Protein AF-A0A0A9ZI53-F1 (afdb_monomer_lite)

Radius of gyration: 17.03 Å; chains: 1; bounding box: 36×42×46 Å

Foldseek 3Di:
DPVVVVVVVVVVVLVVVVVVVVPDPVVVVVLLLLLLLLLLLVLCVVCPPCSLVCCVVPVPVSLVSSVCSSCVVQLVLCVVVVHDSCVLVVDPVSVVSSVSNVVSNCQCRPPPPNCSNVVCVPPVNVVVSVSSNVSVVVVVVVVSVVVVVVVD

InterPro domains:
  IPR007866 TRIC channel [PF05197] (50-152)
  IPR007866 TRIC channel [PTHR12454] (24-152)

Organism: Lygus hesperus (NCBI:txid30085)

Sequence (152 aa):
MTDIGAFRGLLMVLQDVSLVLEDKIGIIFILDICSSLLSALIVYEDLGKEAKAFSRSHPFGCWLSVVVHFFGGGIVANFLLGEPILAFLADPIQIRNVYVLTAAWWFVFHAPFDLGYKLVHSFPVKLLLATTKEIYKSHKVHGGVSQVGKLY

Secondary structure (DSSP, 8-state):
--HHHHHHHHHHHHHHHHHHHTT-HHHHHHHHHHHHHHHHHHHHHHHGGGHHHHHHH-HHHHHHHHHHHHHHHHHHHHHHHTS-GGGGGTSHHHHHHHHHHHHHHHHHHH-GGGHHHHHHTSHHHHHHHHHHHHHHHHHHHHHHHHHHHHH-

pLDDT: mean 77.49, std 12.31, range [40.09, 92.31]

Structure (mmCIF, N/CA/C/O backbone):
data_AF-A0A0A9ZI53-F1
#
_entry.id   AF-A0A0A9ZI53-F1
#
loop_
_atom_site.group_PDB
_atom_site.id
_atom_site.type_symbol
_atom_site.label_atom_id
_atom_site.label_alt_id
_atom_site.label_comp_id
_atom_site.label_asym_id
_atom_site.label_entity_id
_atom_site.label_seq_id
_atom_site.pdbx_PDB_ins_code
_atom_site.Cartn_x
_atom_site.Cartn_y
_atom_site.Cartn_z
_atom_site.occupancy
_atom_site.B_iso_or_equiv
_atom_site.auth_seq_id
_atom_site.auth_comp_id
_atom_site.auth_asym_id
_atom_site.auth_atom_id
_atom_site.pdbx_PDB_model_num
ATOM 1 N N . MET A 1 1 ? -14.716 27.373 -19.849 1.00 40.09 1 MET A N 1
ATOM 2 C CA . MET A 1 1 ? -13.411 28.046 -20.070 1.00 40.09 1 MET A CA 1
ATOM 3 C C . MET A 1 1 ? -12.602 28.151 -18.761 1.00 40.09 1 MET A C 1
ATOM 5 O O . MET A 1 1 ? -12.007 29.182 -18.492 1.00 40.09 1 MET A O 1
ATOM 9 N N . THR A 1 2 ? -12.538 27.088 -17.947 1.00 47.34 2 THR A N 1
ATOM 10 C CA . THR A 1 2 ? -11.865 27.094 -16.623 1.00 47.34 2 THR A CA 1
ATOM 11 C C . THR A 1 2 ? -10.954 25.881 -16.379 1.00 47.34 2 THR A C 1
ATOM 13 O O . THR A 1 2 ? -10.386 25.764 -15.302 1.00 47.34 2 THR A O 1
ATOM 16 N N . ASP A 1 3 ? -10.743 25.015 -17.374 1.00 54.25 3 ASP A N 1
ATOM 17 C CA . ASP A 1 3 ? -9.953 23.781 -17.207 1.00 54.25 3 ASP A CA 1
ATOM 18 C C . ASP A 1 3 ? -8.445 23.950 -17.460 1.00 54.25 3 ASP A C 1
ATOM 20 O O . ASP A 1 3 ? -7.615 23.279 -16.853 1.00 54.25 3 ASP A O 1
ATOM 24 N N . ILE A 1 4 ? -8.050 24.905 -18.307 1.00 55.38 4 ILE A N 1
ATOM 25 C CA . ILE A 1 4 ? -6.640 25.081 -18.703 1.00 55.38 4 ILE A CA 1
ATOM 26 C C . ILE A 1 4 ? -5.783 25.633 -17.552 1.00 55.38 4 ILE A C 1
ATOM 28 O O . ILE A 1 4 ? -4.606 25.300 -17.445 1.00 55.38 4 ILE A O 1
ATOM 32 N N . GLY A 1 5 ? -6.360 26.448 -16.662 1.00 52.69 5 GLY A N 1
ATOM 33 C CA . GLY A 1 5 ? -5.647 27.013 -15.511 1.00 52.69 5 GLY A CA 1
ATOM 34 C C . GLY A 1 5 ? -5.338 25.975 -14.431 1.00 52.69 5 GLY A C 1
ATOM 35 O O . GLY A 1 5 ? -4.217 25.934 -13.928 1.00 52.69 5 GLY A O 1
ATOM 36 N N . ALA A 1 6 ? -6.301 25.097 -14.132 1.00 55.44 6 ALA A N 1
ATOM 37 C CA . ALA A 1 6 ? -6.114 23.992 -13.195 1.00 55.44 6 ALA A CA 1
ATOM 38 C C . ALA A 1 6 ? -5.099 22.979 -13.737 1.00 55.44 6 ALA A C 1
ATOM 40 O O . ALA A 1 6 ? -4.186 22.588 -13.016 1.00 55.44 6 ALA A O 1
ATOM 41 N N . PHE A 1 7 ? -5.188 22.640 -15.028 1.00 46.06 7 PHE A N 1
ATOM 42 C CA . PHE A 1 7 ? -4.248 21.735 -15.690 1.00 46.06 7 PHE A CA 1
ATOM 43 C C . PHE A 1 7 ? -2.818 22.294 -15.723 1.00 46.06 7 PHE A C 1
ATOM 45 O O . PHE A 1 7 ? -1.859 21.570 -15.471 1.00 46.06 7 PHE A O 1
ATOM 52 N N . ARG A 1 8 ? -2.658 23.604 -15.958 1.00 48.38 8 ARG A N 1
ATOM 53 C CA . ARG A 1 8 ? -1.346 24.266 -15.946 1.00 48.38 8 ARG A CA 1
ATOM 54 C C . ARG A 1 8 ? -0.764 24.390 -14.536 1.00 48.38 8 ARG A C 1
ATOM 56 O O . ARG A 1 8 ? 0.445 24.272 -14.388 1.00 48.38 8 ARG A O 1
ATOM 63 N N . GLY A 1 9 ? -1.605 24.581 -13.516 1.00 55.00 9 GLY A N 1
ATOM 64 C CA . GLY A 1 9 ? -1.200 24.507 -12.109 1.00 55.00 9 GLY A CA 1
ATOM 65 C C . GLY A 1 9 ? -0.762 23.098 -11.707 1.00 55.00 9 GLY A C 1
ATOM 66 O O . GLY A 1 9 ? 0.264 22.940 -11.055 1.00 55.00 9 GLY A O 1
ATOM 67 N N . LEU A 1 10 ? -1.475 22.071 -12.178 1.00 55.00 10 LEU A N 1
ATOM 68 C CA . LEU A 1 10 ? -1.116 20.666 -11.978 1.00 55.00 10 LEU A CA 1
ATOM 69 C C . LEU A 1 10 ? 0.203 20.316 -12.676 1.00 55.00 10 LEU A C 1
ATOM 71 O O . LEU A 1 10 ? 1.046 19.674 -12.070 1.00 55.00 10 LEU A O 1
ATOM 75 N N . LEU A 1 11 ? 0.425 20.796 -13.904 1.00 50.91 11 LEU A N 1
ATOM 76 C CA . LEU A 1 11 ? 1.697 20.637 -14.617 1.00 50.91 11 LEU A CA 1
ATOM 77 C C . LEU A 1 11 ? 2.856 21.367 -13.928 1.00 50.91 11 LEU A C 1
ATOM 79 O O . LEU A 1 11 ? 3.949 20.821 -13.877 1.00 50.91 11 LEU A O 1
ATOM 83 N N . MET A 1 12 ? 2.629 22.559 -13.366 1.00 53.78 12 MET A N 1
ATOM 84 C CA . MET A 1 12 ? 3.655 23.294 -12.613 1.00 53.78 12 MET A CA 1
ATOM 85 C C . MET A 1 12 ? 4.024 22.559 -11.318 1.00 53.78 12 MET A C 1
ATOM 87 O O . MET A 1 12 ? 5.202 22.351 -11.057 1.00 53.78 12 MET A O 1
ATOM 91 N N . VAL A 1 13 ? 3.027 22.053 -10.580 1.00 58.94 13 VAL A N 1
ATOM 92 C CA . VAL A 1 13 ? 3.247 21.194 -9.404 1.00 58.94 13 VAL A CA 1
ATOM 93 C C . VAL A 1 13 ? 3.955 19.900 -9.796 1.00 58.94 13 VAL A C 1
ATOM 95 O O . VAL A 1 13 ? 4.866 19.485 -9.096 1.00 58.94 13 VAL A O 1
ATOM 98 N N . LEU A 1 14 ? 3.589 19.268 -10.912 1.00 54.94 14 LEU A N 1
ATOM 99 C CA . LEU A 1 14 ? 4.252 18.055 -11.399 1.00 54.94 14 LEU A CA 1
ATOM 100 C C . LEU A 1 14 ? 5.704 18.319 -11.829 1.00 54.94 14 LEU A C 1
ATOM 102 O O . LEU A 1 14 ? 6.557 17.467 -11.598 1.00 54.94 14 LEU A O 1
ATOM 106 N N . GLN A 1 15 ? 6.000 19.492 -12.395 1.00 53.41 15 GLN A N 1
ATOM 107 C CA . GLN A 1 15 ? 7.351 19.891 -12.794 1.00 53.41 15 GLN A CA 1
ATOM 108 C C . GLN A 1 15 ? 8.228 20.255 -11.583 1.00 53.41 15 GLN A C 1
ATOM 110 O O . GLN A 1 15 ? 9.374 19.812 -11.512 1.00 53.41 15 GLN A O 1
ATOM 115 N N . ASP A 1 16 ? 7.676 20.966 -10.596 1.00 56.72 16 ASP A N 1
ATOM 116 C CA . ASP A 1 16 ? 8.344 21.258 -9.320 1.00 56.72 16 ASP A CA 1
ATOM 117 C C . ASP A 1 16 ? 8.562 19.979 -8.499 1.00 56.72 16 ASP A C 1
ATOM 119 O O . ASP A 1 16 ? 9.622 19.780 -7.913 1.00 56.72 16 ASP A O 1
ATOM 123 N N . VAL A 1 17 ? 7.596 19.056 -8.511 1.00 59.53 17 VAL A N 1
ATOM 124 C CA . VAL A 1 17 ? 7.718 17.730 -7.891 1.00 59.53 17 VAL A CA 1
ATOM 125 C C . VAL A 1 17 ? 8.765 16.876 -8.603 1.00 59.53 17 VAL A C 1
ATOM 127 O O . VAL A 1 17 ? 9.492 16.156 -7.926 1.00 59.53 17 VAL A O 1
ATOM 130 N N . SER A 1 18 ? 8.894 16.969 -9.931 1.00 53.47 18 SER A N 1
ATOM 131 C CA . SER A 1 18 ? 9.919 16.243 -10.690 1.00 53.47 18 SER A CA 1
ATOM 132 C C . SER A 1 18 ? 11.335 16.756 -10.394 1.00 53.47 18 SER A C 1
ATOM 134 O O . SER A 1 18 ? 12.234 15.937 -10.232 1.00 53.47 18 SER A O 1
ATOM 136 N N . LEU A 1 19 ? 11.522 18.074 -10.237 1.00 52.12 19 LEU A N 1
ATOM 137 C CA . LEU A 1 19 ? 12.797 18.681 -9.812 1.00 52.12 19 LEU A CA 1
ATOM 138 C C . LEU A 1 19 ? 13.125 18.398 -8.336 1.00 52.12 19 LEU A C 1
ATOM 140 O O . LEU A 1 19 ? 14.285 18.246 -7.965 1.00 52.12 19 LEU A O 1
ATOM 144 N N . VAL A 1 20 ? 12.106 18.289 -7.480 1.00 55.97 20 VAL A N 1
ATOM 145 C CA . VAL A 1 20 ? 12.255 17.913 -6.064 1.00 55.97 20 VAL A CA 1
ATOM 146 C C . VAL A 1 20 ? 12.516 16.404 -5.887 1.00 55.97 20 VAL A C 1
ATOM 148 O O . VAL A 1 20 ? 13.187 16.000 -4.935 1.00 55.97 20 VAL A O 1
ATOM 151 N N . LEU A 1 21 ? 12.021 15.561 -6.799 1.00 55.12 21 LEU A N 1
ATOM 152 C CA . LEU A 1 21 ? 12.241 14.108 -6.815 1.00 55.12 21 LEU A CA 1
ATOM 153 C C . LEU A 1 21 ? 13.672 13.715 -7.202 1.00 55.12 21 LEU A C 1
ATOM 155 O O . LEU A 1 21 ? 14.111 12.638 -6.799 1.00 55.12 21 LEU A O 1
ATOM 159 N N . GLU A 1 22 ? 14.395 14.563 -7.938 1.00 54.81 22 GLU A N 1
ATOM 160 C CA . GLU A 1 22 ? 15.774 14.281 -8.353 1.00 54.81 22 GLU A CA 1
ATOM 161 C C . GLU A 1 22 ? 16.789 14.336 -7.196 1.00 54.81 22 GLU A C 1
ATOM 163 O O . GLU A 1 22 ? 17.830 13.694 -7.309 1.00 54.81 22 GLU A O 1
ATOM 168 N N . ASP A 1 23 ? 16.495 15.003 -6.063 1.00 54.19 23 ASP A N 1
ATOM 169 C CA . ASP A 1 23 ? 17.553 15.314 -5.083 1.00 54.19 23 ASP A CA 1
ATOM 170 C C . ASP A 1 23 ? 17.503 14.610 -3.710 1.00 54.19 23 ASP A C 1
ATOM 172 O O . ASP A 1 23 ? 18.521 14.600 -3.022 1.00 54.19 23 ASP A O 1
ATOM 176 N N . LYS A 1 24 ? 16.422 13.963 -3.236 1.00 56.22 24 LYS A N 1
ATOM 177 C CA . LYS A 1 24 ? 16.470 13.322 -1.890 1.00 56.22 24 LYS A CA 1
ATOM 178 C C . LYS A 1 24 ? 15.670 12.029 -1.748 1.00 56.22 24 LYS A C 1
ATOM 180 O O . LYS A 1 24 ? 14.444 12.042 -1.696 1.00 56.22 24 LYS A O 1
ATOM 185 N N . ILE A 1 25 ? 16.389 10.935 -1.463 1.00 64.88 25 ILE A N 1
ATOM 186 C CA . ILE A 1 25 ? 15.890 9.636 -0.949 1.00 64.88 25 ILE A CA 1
ATOM 187 C C . ILE A 1 25 ? 14.790 9.798 0.122 1.00 64.88 25 ILE A C 1
ATOM 189 O O . ILE A 1 25 ? 13.865 8.989 0.193 1.00 64.88 25 ILE A O 1
ATOM 193 N N . GLY A 1 26 ? 14.860 10.859 0.934 1.00 69.00 26 GLY A N 1
ATOM 194 C CA . GLY A 1 26 ? 13.869 11.159 1.970 1.00 69.00 26 GLY A CA 1
ATOM 195 C C . GLY A 1 26 ? 12.469 11.493 1.443 1.00 69.00 26 GLY A C 1
ATOM 196 O O . GLY A 1 26 ? 11.487 11.121 2.077 1.00 69.00 26 GLY A O 1
ATOM 197 N N . ILE A 1 27 ? 12.346 12.137 0.282 1.00 74.25 27 ILE A N 1
ATOM 198 C CA . ILE A 1 27 ? 11.040 12.515 -0.279 1.00 74.25 27 ILE A CA 1
ATOM 199 C C . ILE A 1 27 ? 10.332 11.284 -0.829 1.00 74.25 27 ILE A C 1
ATOM 201 O O . ILE A 1 27 ? 9.172 11.058 -0.502 1.00 74.25 27 ILE A O 1
ATOM 205 N N . ILE A 1 28 ? 11.052 10.427 -1.558 1.00 74.38 28 ILE A N 1
ATOM 206 C CA . ILE A 1 28 ? 10.533 9.136 -2.035 1.00 74.38 28 ILE A CA 1
ATOM 207 C C . ILE A 1 28 ? 10.032 8.293 -0.857 1.00 74.38 28 ILE A C 1
ATOM 209 O O . ILE A 1 28 ? 8.942 7.731 -0.922 1.00 74.38 28 ILE A O 1
ATOM 213 N N . PHE A 1 29 ? 10.774 8.277 0.251 1.00 81.56 29 PHE A N 1
ATOM 214 C CA . PHE A 1 29 ? 10.361 7.567 1.459 1.00 81.56 29 PHE A CA 1
ATOM 215 C C . PHE A 1 29 ? 9.061 8.122 2.070 1.00 81.56 29 PHE A C 1
ATOM 217 O O . PHE A 1 29 ? 8.192 7.353 2.476 1.00 81.56 29 PHE A O 1
ATOM 224 N N . ILE A 1 30 ? 8.878 9.445 2.093 1.00 80.19 30 ILE A N 1
ATOM 225 C CA . ILE A 1 30 ? 7.621 10.064 2.547 1.00 80.19 30 ILE A CA 1
ATOM 226 C C . ILE A 1 30 ? 6.465 9.700 1.601 1.00 80.19 30 ILE A C 1
ATOM 228 O O . ILE A 1 30 ? 5.378 9.359 2.070 1.00 80.19 30 ILE A O 1
ATOM 232 N N . LEU A 1 31 ? 6.696 9.707 0.283 1.00 81.94 31 LEU A N 1
ATOM 233 C CA . LEU A 1 31 ? 5.691 9.306 -0.709 1.00 81.94 31 LEU A CA 1
ATOM 234 C C . LEU A 1 31 ? 5.285 7.828 -0.544 1.00 81.94 31 LEU A C 1
ATOM 236 O O . LEU A 1 31 ? 4.093 7.519 -0.637 1.00 81.94 31 LEU A O 1
ATOM 240 N N . ASP A 1 32 ? 6.240 6.935 -0.250 1.00 85.12 32 ASP A N 1
ATOM 241 C CA . ASP A 1 32 ? 5.993 5.519 0.068 1.00 85.12 32 ASP A CA 1
ATOM 242 C C . ASP A 1 32 ? 5.099 5.386 1.324 1.00 85.12 32 ASP A C 1
ATOM 244 O O . ASP A 1 32 ? 4.106 4.649 1.320 1.00 85.12 32 ASP A O 1
ATOM 248 N N . ILE A 1 33 ? 5.386 6.149 2.390 1.00 86.69 33 ILE A N 1
ATOM 249 C CA . ILE A 1 33 ? 4.585 6.149 3.629 1.00 86.69 33 ILE A CA 1
ATOM 250 C C . ILE A 1 33 ? 3.157 6.633 3.360 1.00 86.69 33 ILE A C 1
ATOM 252 O O . ILE A 1 33 ? 2.192 5.957 3.714 1.00 86.69 33 ILE A O 1
ATOM 256 N N . CYS A 1 34 ? 2.993 7.779 2.705 1.00 85.44 34 CYS A N 1
ATOM 257 C CA . CYS A 1 34 ? 1.672 8.330 2.411 1.00 85.44 34 CYS A CA 1
ATOM 258 C C . CYS A 1 34 ? 0.844 7.390 1.523 1.00 85.44 34 CYS A C 1
ATOM 260 O O . CYS A 1 34 ? -0.333 7.138 1.793 1.00 85.44 34 CYS A O 1
ATOM 262 N N . SER A 1 35 ? 1.464 6.820 0.489 1.00 86.56 35 SER A N 1
ATOM 263 C CA . SER A 1 35 ? 0.792 5.904 -0.437 1.00 86.56 35 SER A CA 1
ATOM 264 C C . SER A 1 35 ? 0.402 4.584 0.231 1.00 86.56 35 SER A C 1
ATOM 266 O O . SER A 1 35 ? -0.650 4.016 -0.084 1.00 86.56 35 SER A O 1
ATOM 268 N N . SER A 1 36 ? 1.215 4.097 1.171 1.00 89.75 36 SER A N 1
ATOM 269 C CA . SER A 1 36 ? 0.923 2.876 1.926 1.00 89.75 36 SER A CA 1
ATOM 270 C C . SER A 1 36 ? -0.212 3.082 2.936 1.00 89.75 36 SER A C 1
ATOM 272 O O . SER A 1 36 ? -1.125 2.257 2.996 1.00 89.75 36 SER A O 1
ATOM 274 N N . LEU A 1 37 ? -0.242 4.227 3.629 1.00 89.25 37 LEU A N 1
ATOM 275 C CA . LEU A 1 37 ? -1.356 4.629 4.498 1.00 89.25 37 LEU A CA 1
ATOM 276 C C . LEU A 1 37 ? -2.669 4.772 3.726 1.00 89.25 37 LEU A C 1
ATOM 278 O O . LEU A 1 37 ? -3.695 4.252 4.162 1.00 89.25 37 LEU A O 1
ATOM 282 N N . LEU A 1 38 ? -2.646 5.425 2.560 1.00 87.75 38 LEU A N 1
ATOM 283 C CA . LEU A 1 38 ? -3.843 5.556 1.729 1.00 87.75 38 LEU A CA 1
ATOM 284 C C . LEU A 1 38 ? -4.335 4.200 1.221 1.00 87.75 38 LEU A C 1
ATOM 286 O O . LEU A 1 38 ? -5.535 3.968 1.131 1.00 87.75 38 LEU A O 1
ATOM 290 N N . SER A 1 39 ? -3.414 3.299 0.887 1.00 90.69 39 SER A N 1
ATOM 291 C CA . SER A 1 39 ? -3.756 1.950 0.437 1.00 90.69 39 SER A CA 1
ATOM 292 C C . SER A 1 39 ? -4.420 1.139 1.549 1.00 90.69 39 SER A C 1
ATOM 294 O O . SER A 1 39 ? -5.446 0.510 1.304 1.00 90.69 39 SER A O 1
ATOM 296 N N . ALA A 1 40 ? -3.909 1.230 2.778 1.00 89.94 40 ALA A N 1
ATOM 297 C CA . ALA A 1 40 ? -4.551 0.635 3.945 1.00 89.94 40 ALA A CA 1
ATOM 298 C C . ALA A 1 40 ? -5.928 1.261 4.242 1.00 89.94 40 ALA A C 1
ATOM 300 O O . ALA A 1 40 ? -6.856 0.527 4.572 1.00 89.94 40 ALA A O 1
ATOM 301 N N . LEU A 1 41 ? -6.085 2.585 4.085 1.00 88.62 41 LEU A N 1
ATOM 302 C CA . LEU A 1 41 ? -7.378 3.261 4.253 1.00 88.62 41 LEU A CA 1
ATOM 303 C C . LEU A 1 41 ? -8.404 2.797 3.213 1.00 88.62 41 LEU A C 1
ATOM 305 O O . LEU A 1 41 ? -9.534 2.514 3.587 1.00 88.62 41 LEU A O 1
ATOM 309 N N . ILE A 1 42 ? -8.029 2.712 1.934 1.00 89.06 42 ILE A N 1
ATOM 310 C CA . ILE A 1 42 ? -8.946 2.271 0.869 1.00 89.06 42 ILE A CA 1
ATOM 311 C C . ILE A 1 42 ? -9.438 0.851 1.155 1.00 89.06 42 ILE A C 1
ATOM 313 O O . ILE A 1 42 ? -10.639 0.626 1.177 1.00 89.06 42 ILE A O 1
ATOM 317 N N . VAL A 1 43 ? -8.532 -0.076 1.486 1.00 90.31 43 VAL A N 1
ATOM 318 C CA . VAL A 1 43 ? -8.923 -1.449 1.847 1.00 90.31 43 VAL A CA 1
ATOM 319 C C . VAL A 1 43 ? -9.808 -1.463 3.097 1.00 90.31 43 VAL A C 1
ATOM 321 O O . VAL A 1 43 ? -10.761 -2.231 3.173 1.00 90.31 43 VAL A O 1
ATOM 324 N N . TYR A 1 44 ? -9.539 -0.602 4.080 1.00 88.31 44 TYR A N 1
ATOM 325 C CA . TYR A 1 44 ? -10.403 -0.466 5.252 1.00 88.31 44 TYR A CA 1
ATOM 326 C C . TYR A 1 44 ? -11.812 0.029 4.875 1.00 88.31 44 TYR A C 1
ATOM 328 O O . TYR A 1 44 ? -12.802 -0.503 5.373 1.00 88.31 44 TYR A O 1
ATOM 336 N N . GLU A 1 45 ? -11.912 1.026 3.992 1.00 87.44 45 GLU A N 1
ATOM 337 C CA . GLU A 1 45 ? -13.186 1.554 3.488 1.00 87.44 45 GLU A CA 1
ATOM 338 C C . GLU A 1 45 ? -13.947 0.506 2.656 1.00 87.44 45 GLU A C 1
ATOM 340 O O . GLU A 1 45 ? -15.157 0.368 2.839 1.00 87.44 45 GLU A O 1
ATOM 345 N N . ASP A 1 46 ? -13.245 -0.286 1.839 1.00 88.19 46 ASP A N 1
ATOM 346 C CA . ASP A 1 46 ? -13.817 -1.374 1.032 1.00 88.19 46 ASP A CA 1
ATOM 347 C C . ASP A 1 46 ? -14.387 -2.509 1.901 1.00 88.19 46 ASP A C 1
ATOM 349 O O . ASP A 1 46 ? -15.418 -3.098 1.574 1.00 88.19 46 ASP A O 1
ATOM 353 N N . LEU A 1 47 ? -13.747 -2.804 3.038 1.00 86.25 47 LEU A N 1
ATOM 354 C CA . LEU A 1 47 ? -14.234 -3.786 4.016 1.00 86.25 47 LEU A CA 1
ATOM 355 C C . LEU A 1 47 ? -15.373 -3.236 4.900 1.00 86.25 47 LEU A C 1
ATOM 357 O O . LEU A 1 47 ? -16.090 -4.003 5.552 1.00 86.25 47 LEU A O 1
ATOM 361 N N . GLY A 1 48 ? -15.552 -1.916 4.942 1.00 84.00 48 GLY A N 1
ATOM 362 C CA . GLY A 1 48 ? -16.639 -1.252 5.651 1.00 84.00 48 GLY A CA 1
ATOM 363 C C . GLY A 1 48 ? -16.621 -1.455 7.172 1.00 84.00 48 GLY A C 1
ATOM 364 O O . GLY A 1 48 ? -15.578 -1.486 7.824 1.00 84.00 48 GLY A O 1
ATOM 365 N N . LYS A 1 49 ? -17.811 -1.569 7.776 1.00 78.94 49 LYS A N 1
ATOM 366 C CA . LYS A 1 49 ? -17.982 -1.621 9.245 1.00 78.94 49 LYS A CA 1
ATOM 367 C C . LYS A 1 49 ? -17.325 -2.848 9.893 1.00 78.94 49 LYS A C 1
ATOM 369 O O . LYS A 1 49 ? -16.930 -2.780 11.054 1.00 78.94 49 LYS A O 1
ATOM 374 N N . GLU A 1 50 ? -17.153 -3.924 9.128 1.00 83.50 50 GLU A N 1
ATOM 375 C CA . GLU A 1 50 ? -16.560 -5.185 9.583 1.00 83.50 50 GLU A CA 1
ATOM 376 C C . GLU A 1 50 ? -15.034 -5.231 9.409 1.00 83.50 50 GLU A C 1
ATOM 378 O O . GLU A 1 50 ? -14.410 -6.230 9.766 1.00 83.50 50 GLU A O 1
ATOM 383 N N . ALA A 1 51 ? -14.393 -4.161 8.919 1.00 82.06 51 ALA A N 1
ATOM 384 C CA . ALA A 1 51 ? -12.955 -4.140 8.631 1.00 82.06 51 ALA A CA 1
ATOM 385 C C . ALA A 1 51 ? -12.085 -4.594 9.817 1.00 82.06 51 ALA A C 1
ATOM 387 O O . ALA A 1 51 ? -11.162 -5.397 9.661 1.00 82.06 51 ALA A O 1
ATOM 388 N N . LYS A 1 52 ? -12.418 -4.152 11.035 1.00 80.81 52 LYS A N 1
ATOM 389 C CA . LYS A 1 52 ? -11.702 -4.553 12.259 1.00 80.81 52 LYS A CA 1
ATOM 390 C C . LYS A 1 52 ? -11.983 -5.994 12.676 1.00 80.81 52 LYS A C 1
ATOM 392 O O . LYS A 1 52 ? -11.074 -6.671 13.150 1.00 80.81 52 LYS A O 1
ATOM 397 N N . ALA A 1 53 ? -13.219 -6.463 12.517 1.00 84.06 53 ALA A N 1
ATOM 398 C CA . ALA A 1 53 ? -13.590 -7.841 12.835 1.00 84.06 53 ALA A CA 1
ATOM 399 C C . ALA A 1 53 ? -12.921 -8.823 11.858 1.00 84.06 53 ALA A C 1
ATOM 401 O O . ALA A 1 53 ? -12.347 -9.833 12.278 1.00 84.06 53 ALA A O 1
ATOM 402 N N . PHE A 1 54 ? -12.894 -8.471 10.570 1.00 85.94 54 PHE A N 1
ATOM 403 C CA . PHE A 1 54 ? -12.215 -9.225 9.525 1.00 85.94 54 PHE A CA 1
ATOM 404 C C . PHE A 1 54 ? -10.700 -9.266 9.743 1.00 85.94 54 PHE A C 1
ATOM 406 O O . PHE A 1 54 ? -10.122 -10.350 9.741 1.00 85.94 54 PHE A O 1
ATOM 413 N N . SER A 1 55 ? -10.058 -8.126 10.028 1.00 85.56 55 SER A N 1
ATOM 414 C CA . SER A 1 55 ? -8.612 -8.085 10.291 1.00 85.56 55 SER A CA 1
ATOM 415 C C . SER A 1 55 ? -8.190 -8.897 11.520 1.00 85.56 55 SER A C 1
ATOM 417 O O . SER A 1 55 ? -7.046 -9.339 11.570 1.00 85.56 55 SER A O 1
ATOM 419 N N . ARG A 1 56 ? -9.071 -9.092 12.510 1.00 83.38 56 ARG A N 1
ATOM 420 C CA . ARG A 1 56 ? -8.792 -9.919 13.699 1.00 83.38 56 ARG A CA 1
ATOM 421 C C . ARG A 1 56 ? -9.022 -11.407 13.456 1.00 83.38 56 ARG A C 1
ATOM 423 O O . ARG A 1 56 ? -8.317 -12.227 14.031 1.00 83.38 56 ARG A O 1
ATOM 430 N N . SER A 1 57 ? -9.993 -11.742 12.610 1.00 88.44 57 SER A N 1
ATOM 431 C CA . SER A 1 57 ? -10.332 -13.132 12.281 1.00 88.44 57 SER A CA 1
ATOM 432 C C . SER A 1 57 ? -9.398 -13.709 11.212 1.00 88.44 57 SER A C 1
ATOM 434 O O . SER A 1 57 ? -9.012 -14.870 11.282 1.00 88.44 57 SER A O 1
ATOM 436 N N . HIS A 1 58 ? -8.998 -12.882 10.243 1.00 89.62 58 HIS A N 1
ATOM 437 C CA . HIS A 1 58 ? -8.156 -13.253 9.105 1.00 89.62 58 HIS A CA 1
ATOM 438 C C . HIS A 1 58 ? -7.058 -12.195 8.871 1.00 89.62 58 HIS A C 1
ATOM 440 O O . HIS A 1 58 ?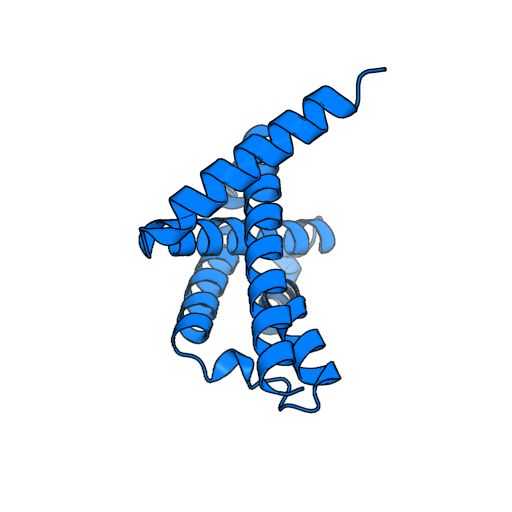 -7.068 -11.501 7.848 1.00 89.62 58 HIS A O 1
ATOM 446 N N . PRO A 1 59 ? -6.084 -12.055 9.793 1.00 86.88 59 PRO A N 1
ATOM 447 C CA . PRO A 1 59 ? -5.063 -11.007 9.713 1.00 86.88 59 PRO A CA 1
ATOM 448 C C . PRO A 1 59 ? -4.210 -11.114 8.447 1.00 86.88 59 PRO A C 1
ATOM 450 O O . PRO A 1 59 ? -3.942 -10.105 7.802 1.00 86.88 59 PRO A O 1
ATOM 453 N N . PHE A 1 60 ? -3.851 -12.337 8.042 1.00 88.81 60 PHE A N 1
AT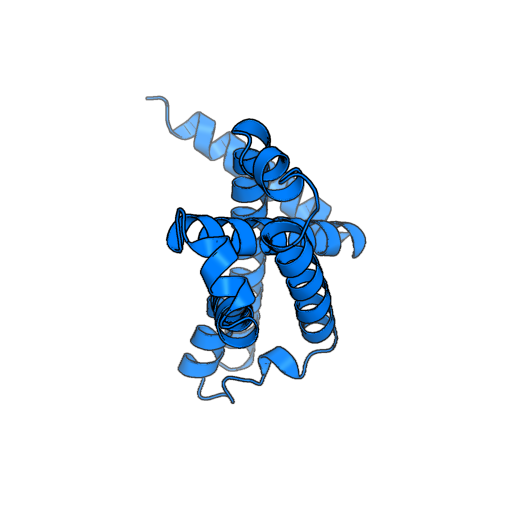OM 454 C CA . PHE A 1 60 ? -3.063 -12.564 6.831 1.00 88.81 60 PHE A CA 1
ATOM 455 C C . PHE A 1 60 ? -3.828 -12.189 5.556 1.00 88.81 60 PHE A C 1
ATOM 457 O O . PHE A 1 60 ? -3.267 -11.544 4.677 1.00 88.81 60 PHE A O 1
ATOM 464 N N . GLY A 1 61 ? -5.119 -12.532 5.474 1.00 88.06 61 GLY A N 1
ATOM 465 C CA . GLY A 1 61 ? -5.959 -12.171 4.330 1.00 88.06 61 GLY A CA 1
ATOM 466 C C . GLY A 1 61 ? -6.117 -10.657 4.198 1.00 88.06 61 GLY A C 1
ATOM 467 O O . GLY A 1 61 ? -5.950 -10.110 3.114 1.00 88.06 61 GLY A O 1
ATOM 468 N N . CYS A 1 62 ? -6.349 -9.966 5.316 1.00 89.50 62 CYS A N 1
ATOM 469 C CA . CYS A 1 62 ? -6.441 -8.508 5.331 1.00 89.50 62 CYS A CA 1
ATOM 470 C C . CYS A 1 62 ? -5.123 -7.832 4.929 1.00 89.50 62 CYS A C 1
ATOM 472 O O . CYS A 1 62 ? -5.135 -6.897 4.130 1.00 89.50 62 CYS A O 1
ATOM 474 N N . TRP A 1 63 ? -3.994 -8.296 5.470 1.00 91.88 63 TRP A N 1
ATOM 475 C CA . TRP A 1 63 ? -2.674 -7.775 5.116 1.00 91.88 63 TRP A CA 1
ATOM 476 C C . TRP A 1 63 ? -2.368 -7.994 3.631 1.00 91.88 63 TRP A C 1
ATOM 478 O O . TRP A 1 63 ? -1.955 -7.061 2.942 1.00 91.88 63 TRP A O 1
ATOM 488 N N . LEU A 1 64 ? -2.645 -9.194 3.113 1.00 91.12 64 LEU A N 1
ATOM 489 C CA . LEU A 1 64 ? -2.415 -9.530 1.712 1.00 91.12 64 LEU A CA 1
ATOM 490 C C . LEU A 1 64 ? -3.235 -8.642 0.768 1.00 91.12 64 LEU A C 1
ATOM 492 O O . LEU A 1 64 ? -2.697 -8.186 -0.238 1.00 91.12 64 LEU A O 1
ATOM 496 N N . SER A 1 65 ? -4.489 -8.323 1.102 1.00 91.06 65 SER A N 1
ATOM 497 C CA . SER A 1 65 ? -5.296 -7.378 0.315 1.00 91.06 65 SER A CA 1
ATOM 498 C C . SER A 1 65 ? -4.634 -6.001 0.206 1.00 91.06 65 SER A C 1
ATOM 500 O O . SER A 1 65 ? -4.611 -5.408 -0.871 1.00 91.06 65 SER A O 1
ATOM 502 N N . VAL A 1 66 ? -4.029 -5.509 1.292 1.00 91.38 66 VAL A N 1
ATOM 503 C CA . VAL A 1 66 ? -3.295 -4.231 1.294 1.00 91.38 66 VAL A CA 1
ATOM 504 C C . VAL A 1 66 ? -2.004 -4.320 0.471 1.00 91.38 66 VAL A C 1
ATOM 506 O O . VAL A 1 66 ? -1.691 -3.389 -0.274 1.00 91.38 66 VAL A O 1
ATOM 509 N N . VAL A 1 67 ? -1.282 -5.445 0.548 1.00 91.50 67 VAL A N 1
ATOM 510 C CA . VAL A 1 67 ? -0.093 -5.733 -0.281 1.00 91.50 67 VAL A CA 1
ATOM 511 C C . VAL A 1 67 ? -0.448 -5.720 -1.761 1.00 91.50 67 VAL A C 1
ATOM 513 O O . VAL A 1 67 ? 0.191 -5.008 -2.535 1.00 91.50 67 VAL A O 1
ATOM 516 N N . VAL A 1 68 ? -1.492 -6.443 -2.160 1.00 90.12 68 VAL A N 1
ATOM 517 C CA . VAL A 1 68 ? -1.930 -6.504 -3.559 1.00 90.12 68 VAL A CA 1
ATOM 518 C C . VAL A 1 68 ? -2.407 -5.136 -4.046 1.00 90.12 68 VAL A C 1
ATOM 520 O O . VAL A 1 68 ? -2.085 -4.750 -5.167 1.00 90.12 68 VAL A O 1
ATOM 523 N N . HIS A 1 69 ? -3.094 -4.354 -3.210 1.00 90.81 69 HIS A N 1
ATOM 524 C CA . HIS A 1 69 ? -3.523 -3.002 -3.586 1.00 90.81 69 HIS A CA 1
ATOM 525 C C . HIS A 1 69 ? -2.350 -2.039 -3.804 1.00 90.81 69 HIS A C 1
ATOM 527 O O . HIS A 1 69 ? -2.378 -1.220 -4.722 1.00 90.81 69 HIS A O 1
ATOM 533 N N . PHE A 1 70 ? -1.307 -2.128 -2.975 1.00 90.06 70 PHE A N 1
ATOM 534 C CA . PHE A 1 70 ? -0.134 -1.259 -3.082 1.00 90.06 70 PHE A CA 1
ATOM 535 C C . PHE A 1 70 ? 0.803 -1.674 -4.227 1.00 90.06 70 PHE A C 1
ATOM 537 O O . PHE A 1 70 ? 1.249 -0.829 -5.003 1.00 90.06 70 PHE A O 1
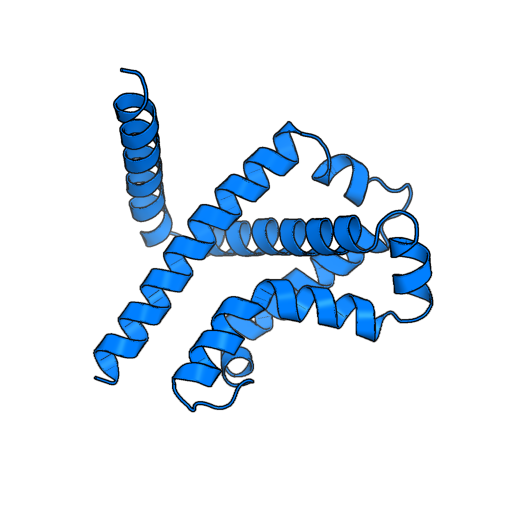ATOM 544 N N . PHE A 1 71 ? 1.084 -2.973 -4.362 1.00 88.19 71 PHE A N 1
ATOM 545 C CA . PHE A 1 71 ? 2.004 -3.516 -5.370 1.00 88.19 71 PHE A CA 1
ATOM 546 C C . PHE A 1 71 ? 1.322 -3.926 -6.681 1.00 88.19 71 PHE A C 1
ATOM 548 O O . PHE A 1 71 ? 2.007 -4.367 -7.603 1.00 88.19 71 PHE A O 1
ATOM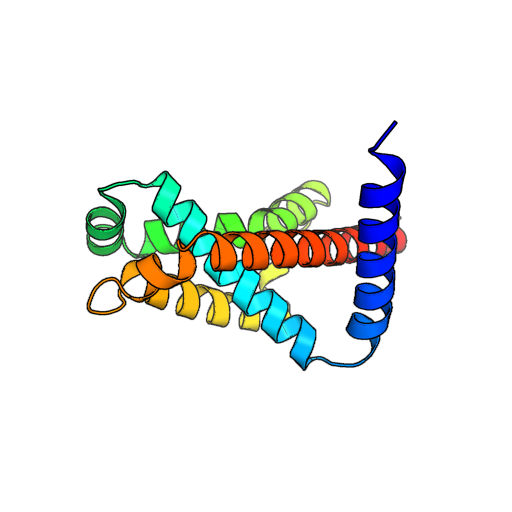 555 N N . GLY A 1 72 ? 0.004 -3.752 -6.808 1.00 87.75 72 GLY A N 1
ATOM 556 C CA . GLY A 1 72 ? -0.783 -4.219 -7.954 1.00 87.75 72 GLY A CA 1
ATOM 557 C C . GLY A 1 72 ? -0.239 -3.763 -9.308 1.00 87.75 72 GLY A C 1
ATOM 558 O O . GLY A 1 72 ? -0.180 -4.556 -10.241 1.00 87.75 72 GLY A O 1
ATOM 559 N N . GLY A 1 73 ? 0.261 -2.528 -9.402 1.00 84.56 73 GLY A N 1
ATOM 560 C CA . GLY A 1 73 ? 0.900 -2.036 -10.627 1.00 84.56 73 GLY A CA 1
ATOM 561 C C . GLY A 1 73 ? 2.157 -2.824 -11.020 1.00 84.56 73 GLY A C 1
ATOM 562 O O . GLY A 1 73 ? 2.338 -3.129 -12.193 1.00 84.56 73 GLY A O 1
ATOM 563 N N . GLY A 1 74 ? 2.993 -3.202 -10.048 1.00 84.62 74 GLY A N 1
ATOM 564 C CA . GLY A 1 74 ? 4.191 -4.016 -10.287 1.00 84.62 74 GLY A CA 1
ATOM 565 C C . GLY A 1 74 ? 3.856 -5.473 -10.609 1.00 84.62 74 GLY A C 1
ATOM 566 O O . GLY A 1 74 ? 4.435 -6.048 -11.521 1.00 84.62 74 GLY A O 1
ATOM 567 N N . ILE A 1 75 ? 2.865 -6.043 -9.916 1.00 88.81 75 ILE A N 1
ATOM 568 C CA . ILE A 1 75 ? 2.344 -7.394 -10.182 1.00 88.81 75 ILE A CA 1
ATOM 569 C C . ILE A 1 75 ? 1.852 -7.502 -11.631 1.00 88.81 75 ILE A C 1
ATOM 571 O O . ILE A 1 75 ? 2.230 -8.431 -12.342 1.00 88.81 75 ILE A O 1
ATOM 575 N N . VAL A 1 76 ? 1.038 -6.538 -12.077 1.00 89.19 76 VAL A N 1
ATOM 576 C CA . VAL A 1 76 ? 0.499 -6.509 -13.445 1.00 89.19 76 VAL A CA 1
ATOM 577 C C . VAL A 1 76 ? 1.605 -6.263 -14.472 1.00 89.19 76 VAL A C 1
ATOM 579 O O . VAL A 1 76 ? 1.621 -6.934 -15.500 1.00 89.19 76 VAL A O 1
ATOM 582 N N . ALA A 1 77 ? 2.550 -5.357 -14.202 1.00 86.00 77 ALA A N 1
ATOM 583 C CA . ALA A 1 77 ? 3.674 -5.102 -15.105 1.00 86.00 77 ALA A CA 1
ATOM 584 C C . ALA A 1 77 ? 4.535 -6.359 -15.321 1.00 86.00 77 ALA A C 1
ATOM 586 O O . ALA A 1 77 ? 4.780 -6.741 -16.463 1.00 86.00 77 ALA A O 1
ATOM 587 N N . ASN A 1 78 ? 4.914 -7.051 -14.244 1.00 86.25 78 ASN A N 1
ATOM 588 C CA . ASN A 1 78 ? 5.714 -8.275 -14.331 1.00 86.25 78 ASN A CA 1
ATOM 589 C C . ASN A 1 78 ? 4.946 -9.403 -15.030 1.00 86.25 78 ASN A C 1
ATOM 591 O O . ASN A 1 78 ? 5.517 -10.119 -15.849 1.00 86.25 78 ASN A O 1
ATOM 595 N N . PHE A 1 79 ? 3.640 -9.521 -14.765 1.00 88.88 79 PHE A N 1
ATOM 596 C CA . PHE A 1 79 ? 2.778 -10.477 -15.459 1.00 88.88 79 PHE A CA 1
ATOM 597 C C . PHE A 1 79 ? 2.746 -10.233 -16.976 1.00 88.88 79 PHE A C 1
ATOM 599 O O . PHE A 1 79 ? 2.852 -11.183 -17.748 1.00 88.88 79 PHE A O 1
ATOM 606 N N . LEU A 1 80 ? 2.652 -8.971 -17.412 1.00 87.81 80 LEU A N 1
ATOM 607 C CA . LEU A 1 80 ? 2.657 -8.606 -18.835 1.00 87.81 80 LEU A CA 1
ATOM 608 C C . LEU A 1 80 ? 4.020 -8.823 -19.508 1.00 87.81 80 LEU A C 1
ATOM 610 O O . LEU A 1 80 ? 4.062 -9.123 -20.698 1.00 87.81 80 LEU A O 1
ATOM 614 N N . LEU A 1 81 ? 5.119 -8.692 -18.762 1.00 85.12 81 LEU A N 1
ATOM 615 C CA . LEU A 1 81 ? 6.478 -8.932 -19.260 1.00 85.12 81 LEU A CA 1
ATOM 616 C C . LEU A 1 81 ? 6.881 -10.414 -19.254 1.00 85.12 81 LEU A C 1
ATOM 618 O O . LEU A 1 81 ? 7.944 -10.754 -19.768 1.00 85.12 81 LEU A O 1
ATOM 622 N N . GLY A 1 82 ? 6.052 -11.301 -18.693 1.00 85.81 82 GLY A N 1
ATOM 623 C CA . GLY A 1 82 ? 6.392 -12.717 -18.522 1.00 85.81 82 GLY A CA 1
ATOM 624 C C . GLY A 1 82 ? 7.481 -12.961 -17.470 1.00 85.81 82 GLY A C 1
ATOM 625 O O . GLY A 1 82 ? 8.058 -14.046 -17.416 1.00 85.81 82 GLY A O 1
ATOM 626 N N . GLU A 1 83 ? 7.762 -11.963 -16.632 1.00 85.81 83 GLU A N 1
ATOM 627 C CA . GLU A 1 83 ? 8.688 -12.059 -15.507 1.00 85.81 83 GLU A CA 1
ATOM 628 C C . GLU A 1 83 ? 7.999 -12.708 -14.292 1.00 85.81 83 GLU A C 1
ATOM 630 O O . GLU A 1 83 ? 6.765 -12.713 -14.193 1.00 85.81 83 GLU A O 1
ATOM 635 N N . PRO A 1 84 ? 8.756 -13.265 -13.325 1.00 85.62 84 PRO A N 1
ATOM 636 C CA . PRO A 1 84 ? 8.147 -13.816 -12.126 1.00 85.62 84 PRO A CA 1
ATOM 637 C C . PRO A 1 84 ? 7.304 -12.747 -11.420 1.00 85.62 84 PRO A C 1
ATOM 639 O O . PRO A 1 84 ? 7.775 -11.652 -11.124 1.00 85.62 84 PRO A O 1
ATOM 642 N N . ILE A 1 85 ? 6.049 -13.075 -11.099 1.00 83.56 85 ILE A N 1
ATOM 643 C CA . ILE A 1 85 ? 5.096 -12.124 -10.497 1.00 83.56 85 ILE A CA 1
ATOM 644 C C . ILE A 1 85 ? 5.649 -11.533 -9.194 1.00 83.56 85 ILE A C 1
ATOM 646 O O . ILE A 1 85 ? 5.397 -10.377 -8.883 1.00 83.56 85 ILE A O 1
ATOM 650 N N . LEU A 1 86 ? 6.449 -12.308 -8.457 1.00 80.38 86 LEU A N 1
ATOM 651 C CA . LEU A 1 86 ? 7.097 -11.898 -7.211 1.00 80.38 86 LEU A CA 1
ATOM 652 C C . LEU A 1 86 ? 8.480 -11.259 -7.415 1.00 80.38 86 LEU A C 1
ATOM 654 O O . LEU A 1 86 ? 9.159 -10.984 -6.430 1.00 80.38 86 LEU A O 1
ATOM 658 N N . ALA A 1 87 ? 8.908 -10.994 -8.654 1.00 80.50 87 ALA A N 1
ATOM 659 C CA . ALA A 1 87 ? 10.196 -10.357 -8.936 1.00 80.50 87 ALA A CA 1
ATOM 660 C C . ALA A 1 87 ? 10.317 -8.983 -8.266 1.00 80.50 87 ALA A C 1
ATOM 662 O O . ALA A 1 87 ? 11.400 -8.619 -7.823 1.00 80.50 87 ALA A O 1
ATOM 663 N N . PHE A 1 88 ? 9.200 -8.268 -8.073 1.00 74.94 88 PHE A N 1
ATOM 664 C CA . PHE A 1 88 ? 9.204 -7.003 -7.336 1.00 74.94 88 PHE A CA 1
ATOM 665 C C . PHE A 1 88 ? 9.658 -7.155 -5.877 1.00 74.94 88 PHE A C 1
ATOM 667 O O . PHE A 1 88 ? 10.033 -6.160 -5.280 1.00 74.94 88 PHE A O 1
ATOM 674 N N . LEU A 1 89 ? 9.626 -8.351 -5.278 1.00 77.06 89 LEU A N 1
ATOM 675 C CA . LEU A 1 89 ? 10.125 -8.584 -3.916 1.00 77.06 89 LEU A CA 1
ATOM 676 C C . LEU A 1 89 ? 11.633 -8.848 -3.862 1.00 77.06 89 LEU A C 1
ATOM 678 O O . LEU A 1 89 ? 12.186 -8.889 -2.767 1.00 77.06 89 LEU A O 1
ATOM 682 N N . ALA A 1 90 ? 12.301 -9.038 -5.002 1.00 77.00 90 ALA A N 1
ATOM 683 C CA . ALA A 1 90 ? 13.746 -9.257 -5.037 1.00 77.00 90 ALA A CA 1
ATOM 684 C C . ALA A 1 90 ? 14.536 -7.958 -4.791 1.00 77.00 90 ALA A C 1
ATOM 686 O O . ALA A 1 90 ? 15.667 -8.005 -4.309 1.00 77.00 90 ALA A O 1
ATOM 687 N N . ASP A 1 91 ? 13.934 -6.799 -5.075 1.00 80.00 91 ASP A N 1
ATOM 688 C CA . ASP A 1 91 ? 14.588 -5.508 -4.898 1.00 80.00 91 ASP A CA 1
ATOM 689 C C . ASP A 1 91 ? 14.619 -5.079 -3.419 1.00 80.00 91 ASP A C 1
ATOM 691 O O . ASP A 1 91 ? 13.567 -4.986 -2.772 1.00 80.00 91 ASP A O 1
ATOM 695 N N . PRO A 1 92 ? 15.784 -4.674 -2.878 1.00 79.00 92 PRO A N 1
ATOM 696 C CA . PRO A 1 92 ? 15.901 -4.227 -1.486 1.00 79.00 92 PRO A CA 1
ATOM 697 C C . PRO A 1 92 ? 15.030 -2.997 -1.179 1.00 79.00 92 PRO A C 1
ATOM 699 O O . PRO A 1 92 ? 14.532 -2.833 -0.063 1.00 79.00 92 PRO A O 1
ATOM 702 N N . ILE A 1 93 ? 14.791 -2.147 -2.182 1.00 78.00 93 ILE A N 1
ATOM 703 C CA . ILE A 1 93 ? 13.907 -0.977 -2.078 1.00 78.00 93 ILE A CA 1
ATOM 704 C C . ILE A 1 93 ? 12.448 -1.412 -1.886 1.00 78.00 93 ILE A C 1
ATOM 706 O O . ILE A 1 93 ? 11.710 -0.808 -1.111 1.00 78.00 93 ILE A O 1
ATOM 710 N N . GLN A 1 94 ? 12.019 -2.472 -2.562 1.00 79.69 94 GLN A N 1
ATOM 711 C CA . GLN A 1 94 ? 10.641 -2.949 -2.494 1.00 79.69 94 GLN A CA 1
ATOM 712 C C . GLN A 1 94 ? 10.398 -3.748 -1.212 1.00 79.69 94 GLN A C 1
ATOM 714 O O . GLN A 1 94 ? 9.345 -3.600 -0.595 1.00 79.69 94 GLN A O 1
ATOM 719 N N . ILE A 1 95 ? 11.403 -4.492 -0.739 1.00 84.44 95 ILE A N 1
ATOM 720 C CA . ILE A 1 95 ? 11.394 -5.115 0.592 1.00 84.44 95 ILE A CA 1
ATOM 721 C C . ILE A 1 95 ? 11.172 -4.051 1.680 1.00 84.44 95 ILE A C 1
ATOM 723 O O . ILE A 1 95 ? 10.309 -4.218 2.544 1.00 84.44 95 ILE A O 1
ATOM 727 N N . ARG A 1 96 ? 11.868 -2.906 1.606 1.00 86.38 96 ARG A N 1
ATOM 728 C CA . ARG A 1 96 ? 11.612 -1.755 2.493 1.00 86.38 96 ARG A CA 1
ATOM 729 C C . ARG A 1 96 ? 10.150 -1.302 2.431 1.00 86.38 96 ARG A C 1
ATOM 731 O O . ARG A 1 96 ? 9.545 -1.050 3.472 1.00 86.38 96 ARG A O 1
ATOM 738 N N . ASN A 1 97 ? 9.574 -1.226 1.236 1.00 86.06 97 ASN A N 1
ATOM 739 C CA . ASN A 1 97 ? 8.186 -0.801 1.055 1.00 86.06 97 ASN A CA 1
ATOM 740 C C . ASN A 1 97 ? 7.189 -1.789 1.674 1.00 86.06 97 ASN A C 1
ATOM 742 O O . ASN A 1 97 ? 6.183 -1.352 2.226 1.00 86.06 97 ASN A O 1
ATOM 746 N N . VAL A 1 98 ? 7.487 -3.093 1.677 1.00 89.44 98 VAL A N 1
ATOM 747 C CA . VAL A 1 98 ? 6.676 -4.097 2.392 1.00 89.44 98 VAL A CA 1
ATOM 748 C C . VAL A 1 98 ? 6.682 -3.838 3.902 1.00 89.44 98 VAL A C 1
ATOM 750 O O . VAL A 1 98 ? 5.628 -3.920 4.538 1.00 89.44 98 VAL A O 1
ATOM 753 N N . TYR A 1 99 ? 7.826 -3.469 4.488 1.00 89.75 99 TYR A N 1
ATOM 754 C CA . TYR A 1 99 ? 7.892 -3.112 5.911 1.00 89.75 99 TYR A CA 1
ATOM 755 C C . TYR A 1 99 ? 7.074 -1.859 6.230 1.00 89.75 99 TYR A C 1
ATOM 757 O O . TYR A 1 99 ? 6.282 -1.868 7.174 1.00 89.75 99 TYR A O 1
ATOM 765 N N . VAL A 1 100 ? 7.217 -0.806 5.418 1.00 90.81 100 VAL A N 1
ATOM 766 C CA . VAL A 1 100 ? 6.453 0.444 5.572 1.00 90.81 100 VAL A CA 1
ATOM 767 C 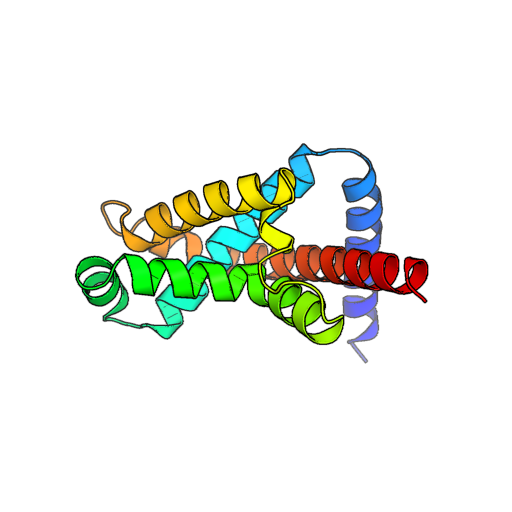C . VAL A 1 100 ? 4.951 0.181 5.442 1.00 90.81 100 VAL A C 1
ATOM 769 O O . VAL A 1 100 ? 4.169 0.632 6.277 1.00 90.81 100 VAL A O 1
ATOM 772 N N . LEU A 1 101 ? 4.551 -0.620 4.455 1.00 92.31 101 LEU A N 1
ATOM 773 C CA . LEU A 1 101 ? 3.165 -1.019 4.244 1.00 92.31 101 LEU A CA 1
ATOM 774 C C . LEU A 1 101 ? 2.600 -1.816 5.418 1.00 92.31 101 LEU A C 1
ATOM 776 O O . LEU A 1 101 ? 1.471 -1.578 5.839 1.00 92.31 101 LEU A O 1
ATOM 780 N N . THR A 1 102 ? 3.383 -2.740 5.965 1.00 91.06 102 THR A N 1
ATOM 781 C CA . THR A 1 102 ? 2.966 -3.548 7.114 1.00 91.06 102 THR A CA 1
ATOM 782 C C . THR A 1 102 ? 2.785 -2.677 8.356 1.00 91.06 102 THR A C 1
ATOM 784 O O . THR A 1 102 ? 1.799 -2.837 9.076 1.00 91.06 102 THR A O 1
ATOM 787 N N . ALA A 1 103 ? 3.675 -1.702 8.574 1.00 90.69 103 ALA A N 1
ATOM 788 C CA . ALA A 1 103 ? 3.533 -0.719 9.644 1.00 90.69 103 ALA A CA 1
ATOM 789 C C . ALA A 1 103 ? 2.285 0.162 9.450 1.00 90.69 103 ALA A C 1
ATOM 791 O O . ALA A 1 103 ? 1.530 0.375 10.399 1.00 90.69 103 ALA A O 1
ATOM 792 N N . ALA A 1 104 ? 2.025 0.622 8.222 1.00 89.31 104 ALA A N 1
ATOM 793 C CA . ALA A 1 104 ? 0.840 1.407 7.881 1.00 89.31 104 ALA A CA 1
ATOM 794 C C . ALA A 1 104 ? -0.464 0.611 8.072 1.00 89.31 104 ALA A C 1
ATOM 796 O O . ALA A 1 104 ? -1.414 1.119 8.667 1.00 89.31 104 ALA A O 1
ATOM 797 N N . TRP A 1 105 ? -0.502 -0.649 7.628 1.00 89.31 105 TRP A N 1
ATOM 798 C CA . TRP A 1 105 ? -1.629 -1.559 7.846 1.00 89.31 105 TRP A CA 1
ATOM 799 C C . TRP A 1 105 ? -1.904 -1.753 9.337 1.00 89.31 105 TRP A C 1
ATOM 801 O O . TRP A 1 105 ? -3.041 -1.585 9.784 1.00 89.31 105 TRP A O 1
ATOM 811 N N . TRP A 1 106 ? -0.862 -2.036 10.121 1.00 88.06 106 TRP A N 1
ATOM 812 C CA . TRP A 1 106 ? -0.999 -2.178 11.566 1.00 88.06 106 TRP A CA 1
ATOM 813 C C . TRP A 1 106 ? -1.521 -0.886 12.208 1.00 88.06 106 TRP A C 1
ATOM 815 O O . TRP A 1 106 ? -2.453 -0.932 13.008 1.00 88.06 106 TRP A O 1
ATOM 825 N N . PHE A 1 107 ? -1.007 0.277 11.800 1.00 86.31 107 PHE A N 1
ATOM 826 C CA . PHE A 1 107 ? -1.455 1.573 12.308 1.00 86.31 107 PHE A CA 1
ATOM 827 C C . PHE A 1 107 ? -2.931 1.863 11.991 1.00 86.31 107 PHE A C 1
ATOM 829 O O . PHE A 1 107 ? -3.669 2.309 12.865 1.00 86.31 107 PHE A O 1
ATOM 836 N N . VAL A 1 108 ? -3.402 1.582 10.774 1.00 84.56 108 VAL A N 1
ATOM 837 C CA . VAL A 1 108 ? -4.802 1.846 10.391 1.00 84.56 108 VAL A CA 1
ATOM 838 C C . VAL A 1 108 ? -5.770 0.865 11.062 1.00 84.56 108 VAL A C 1
ATOM 840 O O . VAL A 1 108 ? -6.815 1.283 11.557 1.00 84.56 108 VAL A O 1
ATOM 843 N N . PHE A 1 109 ? -5.431 -0.426 11.126 1.00 81.75 109 PHE A N 1
ATOM 844 C CA . PHE A 1 109 ? -6.347 -1.460 11.626 1.00 81.75 109 PHE A CA 1
ATOM 845 C C . PHE A 1 109 ? -6.285 -1.680 13.147 1.00 81.75 109 PHE A C 1
ATOM 847 O O . PHE A 1 109 ? -7.301 -2.042 13.747 1.00 81.75 109 PHE A O 1
ATOM 854 N N . HIS A 1 110 ? -5.122 -1.476 13.780 1.00 80.44 110 HIS A N 1
ATOM 855 C CA . HIS A 1 110 ? -4.870 -1.854 15.179 1.00 80.44 110 HIS A CA 1
ATOM 856 C C . HIS A 1 110 ? -4.559 -0.677 16.119 1.00 80.44 110 HIS A C 1
ATOM 858 O O . HIS A 1 110 ? -4.414 -0.909 17.321 1.00 80.44 110 HIS A O 1
ATOM 864 N N . ALA A 1 111 ? -4.485 0.574 15.641 1.00 78.44 111 ALA A N 1
ATOM 865 C CA . ALA A 1 111 ? -4.213 1.709 16.527 1.00 78.44 111 ALA A CA 1
ATOM 866 C C . ALA A 1 111 ? -5.283 1.868 17.635 1.00 78.44 111 ALA A C 1
ATOM 868 O O . ALA A 1 111 ? -6.490 1.798 17.358 1.00 78.44 111 ALA A O 1
ATOM 869 N N . PRO A 1 112 ? -4.870 2.131 18.893 1.00 67.75 112 PRO A N 1
ATOM 870 C CA . PRO A 1 112 ? -5.799 2.361 19.995 1.00 67.75 112 PRO A CA 1
ATOM 871 C C . PRO A 1 112 ? -6.639 3.629 19.748 1.00 67.75 112 PRO A C 1
ATOM 873 O O . PRO A 1 112 ? -6.170 4.602 19.160 1.00 67.75 112 PRO A O 1
ATOM 876 N N . PHE A 1 113 ? -7.900 3.617 20.195 1.00 66.75 113 PHE A N 1
ATOM 877 C CA . PHE A 1 113 ? -8.881 4.715 20.065 1.00 66.75 113 PHE A CA 1
ATOM 878 C C . PHE A 1 113 ? -9.326 5.105 18.646 1.00 66.75 113 PHE A C 1
ATOM 880 O O . PHE A 1 113 ? -9.983 6.136 18.478 1.00 66.75 113 PHE A O 1
ATOM 887 N N . ASP A 1 114 ? -9.028 4.293 17.627 1.00 71.06 114 ASP A N 1
ATOM 888 C CA . ASP A 1 114 ? -9.406 4.582 16.232 1.00 71.06 114 ASP A CA 1
ATOM 889 C C . ASP A 1 114 ? -8.830 5.906 15.693 1.00 71.06 114 ASP A C 1
ATOM 891 O O . ASP A 1 114 ? -9.349 6.504 14.749 1.00 71.06 114 ASP A O 1
ATOM 895 N N . LEU A 1 115 ? -7.758 6.390 16.329 1.00 67.56 115 LEU A N 1
ATOM 896 C CA . LEU A 1 115 ? -7.093 7.646 15.987 1.00 67.56 115 LEU A CA 1
ATOM 897 C C . LEU A 1 115 ? -6.482 7.579 14.587 1.00 67.56 115 LEU A C 1
ATOM 899 O O . LEU A 1 115 ? -6.596 8.541 13.835 1.00 67.56 115 LEU A O 1
ATOM 903 N N . GLY A 1 116 ? -5.896 6.435 14.218 1.00 68.00 116 GLY A N 1
ATOM 904 C CA . GLY A 1 116 ? -5.310 6.225 12.893 1.00 68.00 116 GLY A CA 1
ATOM 905 C C . GLY A 1 116 ? -6.335 6.413 11.776 1.00 68.00 116 GLY A C 1
ATOM 906 O O . GLY A 1 116 ? -6.124 7.224 10.879 1.00 68.00 116 GLY A O 1
ATOM 907 N N . TYR A 1 117 ? -7.492 5.754 11.876 1.00 72.12 117 TYR A N 1
ATOM 908 C CA . TYR A 1 117 ? -8.571 5.923 10.906 1.00 72.12 117 TYR A CA 1
ATOM 909 C C . TYR A 1 117 ? -9.121 7.353 10.911 1.00 72.12 117 TYR A C 1
ATOM 911 O O . TYR A 1 117 ? -9.201 7.969 9.857 1.00 72.12 117 TYR A O 1
ATOM 919 N N . LYS A 1 118 ? -9.437 7.935 12.077 1.00 75.06 118 LYS A N 1
ATOM 920 C CA . LYS A 1 118 ? -10.004 9.297 12.157 1.00 75.06 118 LYS A CA 1
ATOM 921 C C . LYS A 1 118 ? -9.082 10.372 11.570 1.00 75.06 118 LYS A C 1
ATOM 923 O O . LYS A 1 118 ? -9.561 11.290 10.902 1.00 75.06 118 LYS A O 1
ATOM 928 N N . LEU A 1 119 ? -7.774 10.259 11.796 1.00 72.56 119 LEU A N 1
ATOM 929 C CA . LEU A 1 119 ? -6.784 11.187 11.248 1.00 72.56 119 LEU A CA 1
ATOM 930 C C . LEU A 1 119 ? -6.674 11.049 9.727 1.00 72.56 119 LEU A C 1
ATOM 932 O O . LEU A 1 119 ? -6.733 12.048 9.017 1.00 72.56 119 LEU A O 1
ATOM 936 N N . VAL A 1 120 ? -6.562 9.820 9.223 1.00 72.81 120 VAL A N 1
ATOM 937 C CA . VAL A 1 120 ? -6.348 9.547 7.791 1.00 72.81 120 VAL A CA 1
ATOM 938 C C . VAL A 1 120 ? -7.634 9.749 6.973 1.00 72.81 120 VAL A C 1
ATOM 940 O O . VAL A 1 120 ? -7.576 10.189 5.827 1.00 72.81 120 VAL A O 1
ATOM 943 N N . HIS A 1 121 ? -8.800 9.500 7.571 1.00 76.44 121 HIS A N 1
ATOM 944 C CA . HIS A 1 121 ? -10.121 9.675 6.960 1.00 76.44 121 HIS A CA 1
ATOM 945 C C . HIS A 1 121 ? -10.605 11.137 6.962 1.00 76.44 121 HIS A C 1
ATOM 947 O O . HIS A 1 121 ? -11.595 11.469 6.309 1.00 76.44 121 HIS A O 1
ATOM 953 N N . SER A 1 122 ? -9.913 12.041 7.662 1.00 76.19 122 SER A N 1
ATOM 954 C CA . SER A 1 122 ? -10.231 13.469 7.614 1.00 76.19 122 SER A CA 1
ATOM 955 C C . SER A 1 122 ? -10.056 14.003 6.190 1.00 76.19 122 SER A C 1
ATOM 957 O O . SER A 1 122 ? -9.007 13.811 5.578 1.00 76.19 122 SER A O 1
ATOM 959 N N . PHE A 1 123 ? -11.063 14.715 5.672 1.00 71.56 123 PHE A N 1
ATOM 960 C CA . PHE A 1 123 ? -11.089 15.227 4.294 1.00 71.56 123 PHE A CA 1
ATOM 961 C C . PHE A 1 123 ? -9.778 15.894 3.815 1.00 71.56 123 PHE A C 1
ATOM 963 O O . PHE A 1 123 ? -9.284 15.498 2.757 1.00 71.56 123 PHE A O 1
ATOM 970 N N . PRO A 1 124 ? -9.151 16.836 4.558 1.00 76.25 124 PRO A N 1
ATOM 971 C CA . PRO A 1 124 ? -7.906 17.462 4.101 1.00 76.25 124 PRO A CA 1
ATOM 972 C C . PRO A 1 124 ? -6.735 16.472 4.036 1.00 76.25 124 PRO A C 1
ATOM 974 O O . PRO A 1 124 ? -5.916 16.543 3.126 1.00 76.25 124 PRO A O 1
ATOM 977 N N . VAL A 1 125 ? -6.673 15.517 4.966 1.00 76.31 125 VAL A N 1
ATOM 978 C CA . VAL A 1 125 ? -5.607 14.509 5.015 1.00 76.31 125 VAL A CA 1
ATOM 979 C C . VAL A 1 125 ? -5.769 13.521 3.866 1.00 76.31 125 VAL A C 1
ATOM 981 O O . VAL A 1 125 ? -4.813 13.263 3.138 1.00 76.31 125 VAL A O 1
ATOM 984 N N . LYS A 1 126 ? -6.991 13.034 3.628 1.00 74.25 126 LYS A N 1
ATOM 985 C CA . LYS A 1 126 ? -7.293 12.135 2.510 1.00 74.25 126 LYS A CA 1
ATOM 986 C C . LYS A 1 126 ? -6.971 12.775 1.157 1.00 74.25 126 LYS A C 1
ATOM 988 O O . LYS A 1 126 ? -6.418 12.102 0.290 1.00 74.25 126 LYS A O 1
ATOM 993 N N . LEU A 1 127 ? -7.258 14.069 0.990 1.00 74.50 127 LEU A N 1
ATOM 994 C CA . LEU A 1 127 ? -6.944 14.809 -0.235 1.00 74.50 127 LEU A CA 1
ATOM 995 C C . LEU A 1 127 ? -5.429 14.917 -0.478 1.00 74.50 127 LEU A C 1
ATOM 997 O O . LEU A 1 127 ? -4.964 14.673 -1.594 1.00 74.50 127 LEU A O 1
ATOM 1001 N N . LEU A 1 128 ? -4.651 15.226 0.563 1.00 73.94 128 LEU A N 1
ATOM 1002 C CA . LEU A 1 128 ? -3.188 15.257 0.473 1.00 73.94 128 LEU A CA 1
ATOM 1003 C C . LEU A 1 128 ? -2.626 13.881 0.109 1.00 73.94 128 LEU A C 1
ATOM 1005 O O . LEU A 1 128 ? -1.841 13.766 -0.829 1.00 73.94 128 LEU A O 1
ATOM 1009 N N . LEU A 1 129 ? -3.090 12.828 0.784 1.00 77.62 129 LEU A N 1
ATOM 1010 C CA . LEU A 1 129 ? -2.665 11.459 0.504 1.00 77.62 129 LEU A CA 1
ATOM 1011 C C . LEU A 1 129 ? -3.013 11.020 -0.925 1.00 77.62 129 LEU A C 1
ATOM 1013 O O . LEU A 1 129 ? -2.200 10.366 -1.579 1.00 77.62 129 LEU A O 1
ATOM 1017 N N . ALA A 1 130 ? -4.197 11.385 -1.425 1.00 74.69 130 ALA A N 1
ATOM 1018 C CA . ALA A 1 130 ? -4.611 11.085 -2.795 1.00 74.69 130 ALA A CA 1
ATOM 1019 C C . ALA A 1 130 ? -3.704 11.782 -3.818 1.00 74.69 130 ALA A C 1
ATOM 1021 O O . ALA A 1 130 ? -3.259 11.157 -4.779 1.00 74.69 130 ALA A O 1
ATOM 1022 N N . THR A 1 131 ? -3.360 13.045 -3.561 1.00 75.81 131 THR A N 1
ATOM 1023 C CA . THR A 1 131 ? -2.453 13.827 -4.414 1.00 75.81 131 THR A CA 1
ATOM 1024 C C . THR A 1 131 ? -1.055 13.203 -4.435 1.00 75.81 131 THR A C 1
ATOM 1026 O O . THR A 1 131 ? -0.477 12.984 -5.499 1.00 75.81 131 THR A O 1
ATOM 1029 N N . THR A 1 132 ? -0.537 12.821 -3.265 1.00 76.19 132 THR A N 1
ATOM 1030 C CA . THR A 1 132 ? 0.733 12.096 -3.129 1.00 76.19 132 THR A CA 1
ATOM 1031 C C . THR A 1 132 ? 0.728 10.761 -3.879 1.00 76.19 132 THR A C 1
ATOM 1033 O O . THR A 1 132 ? 1.715 10.424 -4.534 1.00 76.19 132 THR A O 1
ATOM 1036 N N . LYS A 1 133 ? -0.376 10.009 -3.838 1.00 76.44 133 LYS A N 1
ATOM 1037 C CA . LYS A 1 133 ? -0.490 8.728 -4.549 1.00 76.44 133 LYS A CA 1
ATOM 1038 C C . LYS A 1 133 ? -0.469 8.899 -6.069 1.00 76.44 133 LYS A C 1
ATOM 1040 O O . LYS A 1 133 ? 0.134 8.078 -6.756 1.00 76.44 133 LYS A O 1
ATOM 1045 N N . GLU A 1 134 ? -1.067 9.959 -6.602 1.00 76.75 134 GLU A N 1
ATOM 1046 C CA . GLU A 1 134 ? -1.013 10.268 -8.039 1.00 76.75 134 GLU A CA 1
ATOM 1047 C C . GLU A 1 134 ? 0.406 10.635 -8.507 1.00 76.75 134 GLU A C 1
ATOM 1049 O O . GLU A 1 134 ? 0.865 10.166 -9.556 1.00 76.75 134 GLU A O 1
ATOM 1054 N N . ILE A 1 135 ? 1.150 11.380 -7.684 1.00 75.50 135 ILE A N 1
ATOM 1055 C CA . ILE A 1 135 ? 2.579 11.653 -7.908 1.00 75.50 135 ILE A CA 1
ATOM 1056 C C . ILE A 1 135 ? 3.376 10.341 -7.922 1.00 75.50 135 ILE A C 1
ATOM 1058 O O . ILE A 1 135 ? 4.138 10.074 -8.855 1.00 75.50 135 ILE A O 1
ATOM 1062 N N . TYR A 1 136 ? 3.160 9.484 -6.921 1.00 76.31 136 TYR A N 1
ATOM 1063 C CA . TYR A 1 136 ? 3.832 8.189 -6.817 1.00 76.31 136 TYR A CA 1
ATOM 1064 C C . TYR A 1 136 ? 3.542 7.281 -8.020 1.00 76.31 136 TYR A C 1
ATOM 1066 O O . TYR A 1 136 ? 4.447 6.648 -8.570 1.00 76.31 136 TYR A O 1
ATOM 1074 N N . LYS A 1 137 ? 2.284 7.254 -8.476 1.00 76.75 137 LYS A N 1
ATOM 1075 C CA . LYS A 1 137 ? 1.856 6.500 -9.661 1.00 76.75 137 LYS A CA 1
ATOM 1076 C C . LYS A 1 137 ? 2.598 6.966 -10.911 1.00 76.75 137 LYS A C 1
ATOM 1078 O O . LYS A 1 137 ? 3.087 6.132 -11.666 1.00 76.75 137 LYS A O 1
ATOM 1083 N N . SER A 1 138 ? 2.737 8.277 -11.095 1.00 76.00 138 SER A N 1
ATOM 1084 C CA . SER A 1 138 ? 3.456 8.855 -12.237 1.00 76.00 138 SER A CA 1
ATOM 1085 C C . SER A 1 138 ? 4.930 8.433 -12.251 1.00 76.00 138 SER A C 1
ATOM 1087 O O . SER A 1 138 ? 5.448 8.026 -13.291 1.00 76.00 138 SER A O 1
ATOM 1089 N N . HIS A 1 139 ? 5.580 8.418 -11.083 1.00 75.94 139 HIS A N 1
ATOM 1090 C CA . HIS A 1 139 ? 6.954 7.929 -10.944 1.00 75.94 139 HIS A CA 1
ATOM 1091 C C . HIS A 1 139 ? 7.083 6.433 -11.286 1.00 75.94 139 HIS A C 1
ATOM 1093 O O . HIS A 1 139 ? 7.987 6.038 -12.022 1.00 75.94 139 HIS A O 1
ATOM 1099 N N . LYS A 1 140 ? 6.154 5.589 -10.814 1.00 75.25 140 LYS A N 1
ATOM 1100 C CA . LYS A 1 140 ? 6.140 4.149 -11.134 1.00 75.25 140 LYS A CA 1
ATOM 1101 C C . LYS A 1 140 ? 5.880 3.876 -12.617 1.00 75.25 140 LYS A C 1
ATOM 1103 O O . LYS A 1 140 ? 6.514 2.983 -13.172 1.00 75.25 140 LYS A O 1
ATOM 1108 N N . VAL A 1 141 ? 4.998 4.644 -13.262 1.00 79.81 141 VAL A N 1
ATOM 1109 C CA . VAL A 1 141 ? 4.745 4.544 -14.711 1.00 79.81 141 VAL A CA 1
ATOM 1110 C C . VAL A 1 141 ? 6.003 4.899 -15.497 1.00 79.81 141 VAL A C 1
ATOM 1112 O O . VAL A 1 141 ? 6.385 4.147 -16.389 1.00 79.81 141 VAL A O 1
ATOM 1115 N N . HIS A 1 142 ? 6.690 5.987 -15.134 1.00 77.50 142 HIS A N 1
ATOM 1116 C CA . HIS A 1 142 ? 7.966 6.340 -15.756 1.00 77.50 142 HIS A CA 1
ATOM 1117 C C . HIS A 1 142 ? 9.015 5.231 -15.580 1.00 77.50 142 HIS A C 1
ATOM 1119 O O . HIS A 1 142 ? 9.670 4.847 -16.548 1.00 77.50 142 HIS A O 1
ATOM 1125 N N . GLY A 1 143 ? 9.129 4.668 -14.371 1.00 75.75 143 GLY A N 1
ATOM 1126 C CA . GLY A 1 143 ? 10.011 3.530 -14.100 1.00 75.75 143 GLY A CA 1
ATOM 1127 C C . GLY A 1 143 ? 9.683 2.306 -14.962 1.00 75.75 143 GLY A C 1
ATOM 1128 O O . GLY A 1 143 ? 10.586 1.722 -15.556 1.00 75.75 143 GLY A O 1
ATOM 1129 N N . GLY A 1 144 ? 8.398 1.969 -15.105 1.00 76.31 144 GLY A N 1
ATOM 1130 C CA . GLY A 1 144 ? 7.941 0.867 -15.954 1.00 76.31 144 GLY A CA 1
ATOM 1131 C C . GLY A 1 144 ? 8.254 1.085 -17.437 1.00 76.31 144 GLY A C 1
ATOM 1132 O O . GLY A 1 144 ? 8.800 0.197 -18.081 1.00 76.31 144 GLY A O 1
ATOM 1133 N N . VAL A 1 145 ? 7.990 2.279 -17.978 1.00 81.88 145 VAL A N 1
ATOM 1134 C CA . VAL A 1 145 ? 8.324 2.614 -19.378 1.00 81.88 145 VAL A CA 1
ATOM 1135 C C . VAL A 1 145 ? 9.839 2.581 -19.608 1.00 81.88 145 VAL A C 1
ATOM 1137 O O . VAL A 1 145 ? 10.292 2.052 -20.619 1.00 81.88 145 VAL A O 1
ATOM 1140 N N . SER A 1 146 ? 10.626 3.090 -18.655 1.00 80.00 146 SER A N 1
ATOM 1141 C CA . SER A 1 146 ? 12.094 3.037 -18.698 1.00 80.00 146 SER A CA 1
ATOM 1142 C C . SER A 1 146 ? 12.627 1.599 -18.659 1.00 80.00 146 SER A C 1
ATOM 1144 O O . SER A 1 146 ? 13.615 1.295 -19.323 1.00 80.00 146 SER A O 1
ATOM 1146 N N . GLN A 1 147 ? 11.975 0.699 -17.916 1.00 79.31 147 GLN A N 1
ATOM 1147 C CA . GLN A 1 147 ? 12.309 -0.727 -17.904 1.00 79.31 147 GLN A CA 1
ATOM 1148 C C . GLN A 1 147 ? 12.006 -1.378 -19.258 1.00 79.31 147 GLN A C 1
ATOM 1150 O O . GLN A 1 147 ? 12.876 -2.042 -19.817 1.00 79.31 147 GLN A O 1
ATOM 1155 N N . VAL A 1 148 ? 10.814 -1.148 -19.819 1.00 79.81 148 VAL A N 1
ATOM 1156 C CA . VAL A 1 148 ? 10.425 -1.706 -21.125 1.00 79.81 148 VAL A CA 1
ATOM 1157 C C . VAL A 1 148 ? 11.347 -1.217 -22.238 1.00 79.81 148 VAL A C 1
ATOM 1159 O O . VAL A 1 148 ? 11.822 -2.043 -23.006 1.00 79.81 148 VAL A O 1
ATOM 1162 N N . GLY A 1 149 ? 11.671 0.079 -22.279 1.00 77.62 149 GLY A N 1
ATOM 1163 C CA . GLY A 1 149 ? 12.569 0.651 -23.293 1.00 77.62 149 GLY A CA 1
ATOM 1164 C C . GLY A 1 149 ? 14.034 0.202 -23.196 1.00 77.62 149 GLY A C 1
ATOM 1165 O O . GLY A 1 149 ? 14.853 0.611 -24.011 1.00 77.62 149 GLY A O 1
ATOM 1166 N N . LYS A 1 150 ? 14.400 -0.588 -22.178 1.00 76.00 150 LYS A N 1
ATOM 1167 C CA . LYS A 1 150 ? 15.697 -1.282 -22.110 1.00 76.00 150 LYS A CA 1
ATOM 1168 C C . LYS A 1 150 ? 15.613 -2.725 -22.604 1.00 76.00 150 LYS A C 1
ATOM 1170 O O . LYS A 1 150 ? 16.633 -3.270 -23.013 1.00 76.00 150 LYS A O 1
ATOM 1175 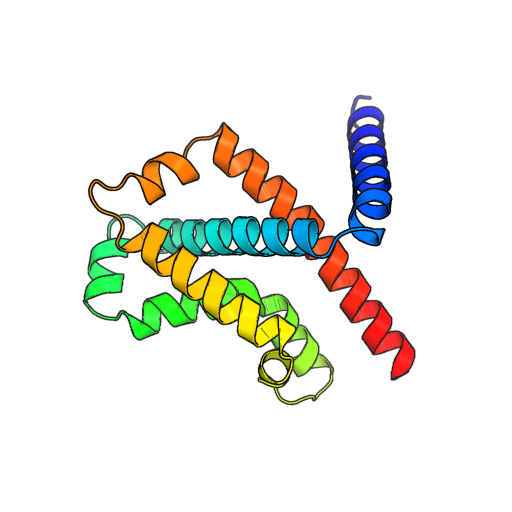N N . LEU A 1 151 ? 14.439 -3.351 -22.499 1.00 76.12 151 LEU A N 1
ATOM 1176 C CA . LEU A 1 151 ? 14.203 -4.724 -22.950 1.00 76.12 151 LEU A CA 1
ATOM 1177 C C . LEU A 1 151 ? 13.845 -4.792 -24.443 1.00 76.12 151 LEU A C 1
ATOM 1179 O O . LEU A 1 151 ? 14.156 -5.798 -25.081 1.00 76.12 151 LEU A O 1
ATOM 1183 N N . TYR A 1 152 ? 13.207 -3.747 -24.974 1.00 65.12 152 TYR A N 1
ATOM 1184 C CA . TYR A 1 152 ? 12.741 -3.613 -26.358 1.00 65.12 152 TYR A CA 1
ATOM 1185 C C . TYR A 1 152 ? 13.151 -2.259 -26.932 1.00 65.12 152 TYR A C 1
ATOM 1187 O O . TYR A 1 152 ? 13.426 -2.213 -28.151 1.00 65.12 152 TYR A O 1
#